Protein AF-A0AAV7KYQ6-F1 (afdb_monomer)

Organism: Pleurodeles waltl (NCBI:txid8319)

Foldseek 3Di:
DDDDDDDDDDPPPDDPPPPPPPVPPPPDPLNVVLVVLLVLLVVQCPDPVVVVLVVVLLVVCLVVADPDPDDDPVLVVSLVVQLCSNVVSSVVSSCVVDPPDDPVSNVVVCVVCCVPPPVVSVVVVVLSVDSVSVSVVSPVVSCVVVVVPPPCVVDDPPDDDDDDPDDDDDDDDD

Sequence (174 aa):
MYNFVYTGNVPVMMENFEEENFAVSISSPSDAEFDTAVGYLEDIIMDDEFQLLQRTFMDKYYCEFEDTEENKLVYTPIFNEYISLVEKYIEEQLLERMPGFNMTTFTASLQLHKDEIAGDIFDMLLTFTDFLAFKEMFIDYRAEKEGRSLDLSGGLVVTSLCKPSSSPAHILKH

InterPro domains:
  IPR023379 BART domain [PF11527] (33-147)
  IPR038849 ADP-ribosylation factor-like protein 2-binding protein [PTHR15487] (14-169)
  IPR042541 BART domain superfamily [G3DSA:1.20.1520.10] (16-149)

Mean predicted aligned error: 15.11 Å

Secondary structure (DSSP, 8-state):
----------------------------HHHHHHHHHHHHHHHHHHSHHHHHHHHHHHHHHGGG--SSSSPPTTHHHHHHHHHHHHHHHHHHHHHHHSTT--HHHHHHHHHHSTTTS-HHHHHHHHHHH-HHHHHHHHHHHHHHHTT-S--GGG-------------PPP----

Nearest PDB structures (foldseek):
  3dof-assembly1_B  TM=9.063E-01  e=3.989E-12  Homo sapiens
  3doe-assembly1_B  TM=9.260E-01  e=7.784E-11  Homo sapiens
  2k9a-assembly1_A  TM=7.042E-01  e=2.849E-12  Homo sapiens
  4zi3-assembly1_D  TM=7.041E-01  e=6.394E-04  Mus musculus

Solvent-accessible surface area (backbone atoms only — not comparable to full-atom values): 11207 Å² total; per-residue (Å²): 141,81,87,82,84,89,74,93,73,81,89,76,84,70,74,84,71,78,73,76,76,74,71,74,75,74,69,48,75,68,51,54,51,48,55,50,52,50,52,52,49,53,52,50,66,72,28,68,66,47,52,48,52,52,51,56,56,42,74,76,47,30,86,77,54,65,98,55,94,73,79,60,81,67,53,56,64,52,49,53,52,48,43,54,51,52,54,50,51,52,51,52,56,47,45,73,75,33,84,84,65,51,71,69,60,50,55,54,49,52,68,71,39,60,89,71,50,69,59,67,62,57,53,54,57,47,42,68,75,30,66,65,56,50,51,51,54,36,39,52,51,37,30,50,77,70,68,66,47,82,76,66,86,77,53,91,79,83,75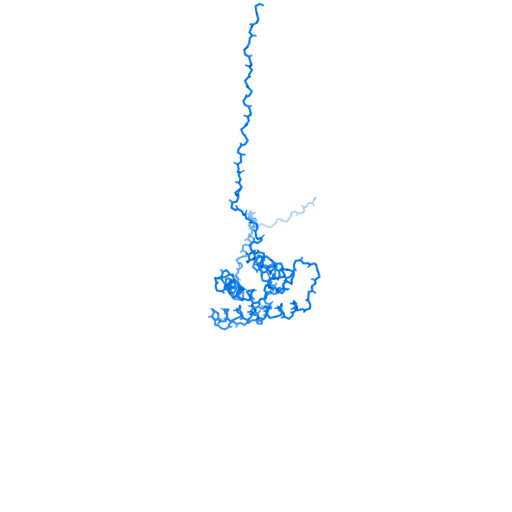,78,84,77,76,82,78,87,74,84,81,88,80,87,79,133

Structure (mmCIF, N/CA/C/O backbone):
data_AF-A0AAV7KYQ6-F1
#
_entry.id   AF-A0AAV7KYQ6-F1
#
loop_
_atom_site.group_PDB
_atom_site.id
_atom_site.type_symbol
_atom_site.label_atom_id
_atom_site.label_alt_id
_atom_site.label_comp_id
_atom_site.label_asym_id
_atom_site.label_entity_id
_atom_site.label_seq_id
_atom_site.pdbx_PDB_ins_code
_atom_site.Cartn_x
_atom_site.Cartn_y
_atom_site.Cartn_z
_atom_site.occupancy
_atom_site.B_iso_or_equiv
_atom_site.auth_seq_id
_atom_site.auth_comp_id
_atom_site.auth_asym_id
_atom_site.auth_atom_id
_atom_site.pdbx_PDB_model_num
ATOM 1 N N . MET A 1 1 ? 49.743 50.083 -18.421 1.00 46.69 1 MET A N 1
ATOM 2 C CA . MET A 1 1 ? 50.836 49.803 -19.374 1.00 46.69 1 MET A CA 1
ATOM 3 C C . MET A 1 1 ? 50.811 48.301 -19.604 1.00 46.69 1 MET A C 1
ATOM 5 O O . MET A 1 1 ? 51.370 47.565 -18.808 1.00 46.69 1 MET A O 1
ATOM 9 N N . TYR A 1 2 ? 50.012 47.847 -20.569 1.00 38.41 2 TYR A N 1
ATOM 10 C CA . TYR A 1 2 ? 49.862 46.424 -20.880 1.00 38.41 2 TYR A CA 1
ATOM 11 C C . TYR A 1 2 ? 50.624 46.148 -22.173 1.00 38.41 2 TYR A C 1
ATOM 13 O O . TYR A 1 2 ? 50.436 46.849 -23.166 1.00 38.41 2 TYR A O 1
ATOM 21 N N . ASN A 1 3 ? 51.553 45.197 -22.103 1.00 38.97 3 ASN A N 1
ATOM 22 C CA . ASN A 1 3 ? 52.443 44.839 -23.196 1.00 38.97 3 ASN A CA 1
ATOM 23 C C . ASN A 1 3 ? 51.655 44.155 -24.316 1.00 38.97 3 ASN A C 1
ATOM 25 O O . ASN A 1 3 ? 51.053 43.105 -24.108 1.00 38.97 3 ASN A O 1
ATOM 29 N N . PHE A 1 4 ? 51.706 44.746 -25.506 1.00 40.38 4 PHE A N 1
ATOM 30 C CA . PHE A 1 4 ? 51.335 44.091 -26.750 1.00 40.38 4 PHE A CA 1
ATOM 31 C C . PHE A 1 4 ? 52.488 43.193 -27.203 1.00 40.38 4 PHE A C 1
ATOM 33 O O . PHE A 1 4 ? 53.601 43.677 -27.411 1.00 40.38 4 PHE A O 1
ATOM 40 N N . VAL A 1 5 ? 52.213 41.907 -27.410 1.00 49.78 5 VAL A N 1
ATOM 41 C CA . VAL A 1 5 ? 53.054 41.038 -28.238 1.00 49.78 5 VAL A CA 1
ATOM 42 C C . VAL A 1 5 ? 52.343 40.896 -29.578 1.00 49.78 5 VAL A C 1
ATOM 44 O O . VAL A 1 5 ? 51.306 40.248 -29.670 1.00 49.78 5 VAL A O 1
ATOM 47 N N . TYR A 1 6 ? 52.881 41.551 -30.607 1.00 46.44 6 TYR A N 1
ATOM 48 C CA . TYR A 1 6 ? 52.458 41.366 -31.991 1.00 46.44 6 TYR A CA 1
ATOM 49 C C . TYR A 1 6 ? 53.421 40.403 -32.681 1.00 46.44 6 TYR A C 1
ATOM 51 O O . TYR A 1 6 ? 54.538 40.778 -33.031 1.00 46.44 6 TYR A O 1
ATOM 59 N N . THR A 1 7 ? 52.955 39.188 -32.945 1.00 43.75 7 THR A N 1
ATOM 60 C CA . THR A 1 7 ? 53.425 38.375 -34.070 1.00 43.75 7 THR A CA 1
ATOM 61 C C . THR A 1 7 ? 52.190 37.830 -34.770 1.00 43.75 7 THR A C 1
ATOM 63 O O . THR A 1 7 ? 51.329 37.234 -34.130 1.00 43.75 7 THR A O 1
ATOM 66 N N . GLY A 1 8 ? 52.071 38.163 -36.054 1.00 49.31 8 GLY A N 1
ATOM 67 C CA . GLY A 1 8 ? 50.838 38.114 -36.829 1.00 49.31 8 GLY A CA 1
ATOM 68 C C . GLY A 1 8 ? 50.126 36.765 -36.865 1.00 49.31 8 GLY A C 1
ATOM 69 O O . GLY A 1 8 ? 50.727 35.724 -37.095 1.00 49.31 8 GLY A O 1
ATOM 70 N N . ASN A 1 9 ? 48.812 36.825 -36.694 1.00 45.31 9 ASN A N 1
ATOM 71 C CA . ASN A 1 9 ? 47.827 36.468 -37.707 1.00 45.31 9 ASN A CA 1
ATOM 72 C C . ASN A 1 9 ? 46.459 36.969 -37.216 1.00 45.31 9 ASN A C 1
ATOM 74 O O . ASN A 1 9 ? 46.250 37.126 -36.019 1.00 45.31 9 ASN A O 1
ATOM 78 N N . VAL A 1 10 ? 45.604 37.319 -38.176 1.00 47.62 10 VAL A N 1
ATOM 79 C CA . VAL A 1 10 ? 44.209 37.799 -38.097 1.00 47.62 10 VAL A CA 1
ATOM 80 C C . VAL A 1 10 ? 43.514 37.585 -36.734 1.00 47.62 10 VAL A C 1
ATOM 82 O O . VAL A 1 10 ? 43.518 36.454 -36.248 1.00 47.62 10 VAL A O 1
ATOM 85 N N . PRO A 1 11 ? 42.846 38.597 -36.137 1.00 38.09 11 PRO A N 1
ATOM 86 C CA . PRO A 1 11 ? 41.972 38.351 -34.997 1.00 38.09 11 PRO A CA 1
ATOM 87 C C . PRO A 1 11 ? 40.779 37.528 -35.487 1.00 38.09 11 PRO A C 1
ATOM 89 O O . PRO A 1 11 ? 39.827 38.061 -36.055 1.00 38.09 11 PRO A O 1
ATOM 92 N N . VAL A 1 12 ? 40.845 36.212 -35.306 1.00 42.09 12 VAL A N 1
ATOM 93 C CA . VAL A 1 12 ? 39.655 35.372 -35.363 1.00 42.09 12 VAL A CA 1
ATOM 94 C C . VAL A 1 12 ? 38.879 35.707 -34.097 1.00 42.09 12 VAL A C 1
ATOM 96 O O . VAL A 1 12 ? 39.251 35.298 -33.000 1.00 42.09 12 VAL A O 1
ATOM 99 N N . MET A 1 13 ? 37.834 36.519 -34.244 1.00 47.03 13 MET A N 1
ATOM 100 C CA . MET A 1 13 ? 36.765 36.573 -33.256 1.00 47.03 13 MET A CA 1
ATOM 101 C C . MET A 1 13 ? 36.045 35.231 -33.346 1.00 47.03 13 MET A C 1
ATOM 103 O O . MET A 1 13 ? 35.120 35.076 -34.137 1.00 47.03 13 MET A O 1
ATOM 107 N N . MET A 1 14 ? 36.557 34.229 -32.633 1.00 49.59 14 MET A N 1
ATOM 108 C CA . MET A 1 14 ? 35.844 32.975 -32.455 1.00 49.59 14 MET A CA 1
ATOM 109 C C . MET A 1 14 ? 34.958 33.172 -31.236 1.00 49.59 14 MET A C 1
ATOM 111 O O . MET A 1 14 ? 35.446 33.364 -30.123 1.00 49.59 14 MET A O 1
ATOM 115 N N . GLU A 1 15 ? 33.665 33.245 -31.514 1.00 39.84 15 GLU A N 1
ATOM 116 C CA . GLU A 1 15 ? 32.579 33.299 -30.551 1.00 39.84 15 GLU A CA 1
ATOM 117 C C . GLU A 1 15 ? 32.811 32.280 -29.429 1.00 39.84 15 GLU A C 1
ATOM 119 O O . GLU A 1 15 ? 33.184 31.134 -29.691 1.00 39.84 15 GLU A O 1
ATOM 124 N N . ASN A 1 16 ? 32.567 32.700 -28.184 1.00 40.19 16 ASN A N 1
ATOM 125 C CA . ASN A 1 16 ? 32.222 31.775 -27.113 1.00 40.19 16 ASN A CA 1
ATOM 126 C C . ASN A 1 16 ? 30.983 31.006 -27.589 1.00 40.19 16 ASN A C 1
ATOM 128 O O . ASN A 1 16 ? 29.854 31.443 -27.377 1.00 40.19 16 ASN A O 1
ATOM 132 N N . PHE A 1 17 ? 31.187 29.869 -28.246 1.00 40.41 17 PHE A N 1
ATOM 133 C CA . PHE A 1 17 ? 30.235 28.786 -28.127 1.00 40.41 17 PHE A CA 1
ATOM 134 C C . PHE A 1 17 ? 30.347 28.350 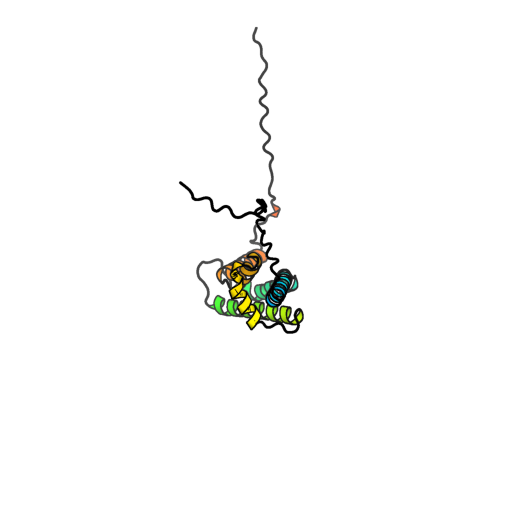-26.673 1.00 40.41 17 PHE A C 1
ATOM 136 O O . PHE A 1 17 ? 31.254 27.612 -26.292 1.00 40.41 17 PHE A O 1
ATOM 143 N N . GLU A 1 18 ? 29.467 28.903 -25.841 1.00 44.00 18 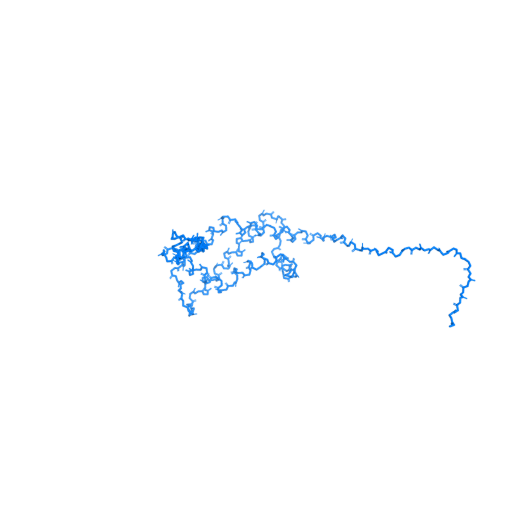GLU A N 1
ATOM 144 C CA . GLU A 1 18 ? 28.991 28.183 -24.674 1.00 44.00 18 GLU A CA 1
ATOM 145 C C . GLU A 1 18 ? 28.426 26.884 -25.237 1.00 44.00 18 GLU A C 1
ATOM 147 O O . GLU A 1 18 ? 27.320 26.822 -25.768 1.00 44.00 18 GLU A O 1
ATOM 152 N N . GLU A 1 19 ? 29.296 25.879 -25.272 1.00 46.12 19 GLU A N 1
ATOM 153 C CA . GLU A 1 19 ? 28.948 24.492 -25.461 1.00 46.12 19 GLU A CA 1
ATOM 154 C C . GLU A 1 19 ? 28.024 24.190 -24.282 1.00 46.12 19 GLU A C 1
ATOM 156 O O . GLU A 1 19 ? 28.464 23.857 -23.181 1.00 46.12 19 GLU A O 1
ATOM 161 N N . GLU A 1 20 ? 26.726 24.445 -24.479 1.00 42.78 20 GLU A N 1
ATOM 162 C CA . GLU A 1 20 ? 25.680 23.830 -23.690 1.00 42.78 20 GLU A CA 1
ATOM 163 C C . GLU A 1 20 ? 25.953 22.339 -23.814 1.00 42.78 20 GLU A C 1
ATOM 165 O O . GLU A 1 20 ? 25.603 21.688 -24.799 1.00 42.78 20 GLU A O 1
ATOM 170 N N . ASN A 1 21 ? 26.673 21.824 -22.820 1.00 44.75 21 ASN A N 1
ATOM 171 C CA . ASN A 1 21 ? 26.779 20.424 -22.501 1.00 44.75 21 ASN A CA 1
ATOM 172 C C . ASN A 1 21 ? 25.359 19.972 -22.160 1.00 44.75 21 ASN A C 1
ATOM 174 O O . ASN A 1 21 ? 24.995 19.807 -20.997 1.00 44.75 21 ASN A O 1
ATOM 178 N N . PHE A 1 22 ? 24.541 19.809 -23.200 1.00 44.56 22 PHE A N 1
ATOM 179 C CA . PHE A 1 22 ? 23.437 18.882 -23.229 1.00 44.56 22 PHE A CA 1
ATOM 180 C C . PHE A 1 22 ? 24.103 17.524 -23.053 1.00 44.56 22 PHE A C 1
ATOM 182 O O . PHE A 1 22 ? 24.409 16.815 -24.013 1.00 44.56 22 PHE A O 1
ATOM 189 N N . ALA A 1 23 ? 24.417 17.212 -21.795 1.00 48.50 23 ALA A N 1
ATOM 190 C CA . ALA A 1 23 ? 24.633 15.863 -21.354 1.00 48.50 23 ALA A CA 1
ATOM 191 C C . ALA A 1 23 ? 23.358 15.133 -21.762 1.00 48.50 23 ALA A C 1
ATOM 193 O O . ALA A 1 23 ? 22.330 15.191 -21.094 1.00 48.50 23 ALA A O 1
ATOM 194 N N . VAL A 1 24 ? 23.405 14.515 -22.939 1.00 46.94 24 VAL A N 1
ATOM 195 C CA . VAL A 1 24 ? 22.570 13.373 -23.241 1.00 46.94 24 VAL A CA 1
ATOM 196 C C . VAL A 1 24 ? 22.958 12.393 -22.150 1.00 46.94 24 VAL A C 1
ATOM 198 O O . VAL A 1 24 ? 24.003 11.751 -22.237 1.00 46.94 24 VAL A O 1
ATOM 201 N N . SER A 1 25 ? 22.193 12.389 -21.061 1.00 53.25 25 SER A N 1
ATOM 202 C CA . SER A 1 25 ? 22.260 11.354 -20.047 1.00 53.25 25 SER A CA 1
ATOM 203 C C . SER A 1 25 ? 21.917 10.073 -20.783 1.00 53.25 25 SER A C 1
ATOM 205 O O . SER A 1 25 ? 20.752 9.765 -21.017 1.00 53.25 25 SER A O 1
ATOM 207 N N . ILE A 1 26 ? 22.943 9.386 -21.275 1.00 52.72 26 ILE A N 1
ATOM 208 C CA . ILE A 1 26 ? 22.806 8.016 -21.729 1.00 52.72 26 ILE A CA 1
ATOM 209 C C . ILE A 1 26 ? 22.501 7.271 -20.437 1.00 52.72 26 ILE A C 1
ATOM 211 O O . ILE A 1 26 ? 23.420 7.016 -19.658 1.00 52.72 26 ILE A O 1
ATOM 215 N N . SER A 1 27 ? 21.215 7.038 -20.163 1.00 60.62 27 SER A N 1
ATOM 216 C CA . SER A 1 27 ? 20.791 6.231 -19.027 1.00 60.62 27 SER A CA 1
ATOM 217 C C . SER A 1 27 ? 21.550 4.919 -19.108 1.00 60.62 27 SER A C 1
ATOM 219 O O . SER A 1 27 ? 21.641 4.288 -20.171 1.00 60.62 27 SER A O 1
ATOM 221 N N . SER A 1 28 ? 22.206 4.558 -18.009 1.00 70.12 28 SER A N 1
ATOM 222 C CA . SER A 1 28 ? 22.926 3.302 -17.982 1.00 70.12 28 SER A CA 1
ATOM 223 C C . SER A 1 28 ? 21.911 2.161 -18.153 1.00 70.12 28 SER A C 1
ATOM 225 O O . SER A 1 28 ? 20.730 2.324 -17.838 1.00 70.12 28 SER A O 1
ATOM 227 N N . PRO A 1 29 ? 22.326 0.980 -18.639 1.00 72.19 29 PRO A N 1
ATOM 228 C CA . PRO A 1 29 ? 21.425 -0.169 -18.721 1.00 72.19 29 PRO A CA 1
ATOM 229 C C . PRO A 1 29 ? 20.771 -0.515 -17.372 1.00 72.19 29 PRO A C 1
ATOM 231 O O . PRO A 1 29 ? 19.647 -1.000 -17.355 1.00 72.19 29 PRO A O 1
ATOM 234 N N . SER A 1 30 ? 21.466 -0.233 -16.261 1.00 72.62 30 SER A N 1
ATOM 235 C CA . SER A 1 30 ? 20.954 -0.409 -14.898 1.00 72.62 30 SER A CA 1
ATOM 236 C C . SER A 1 30 ? 19.853 0.596 -14.559 1.00 72.62 30 SER A C 1
ATOM 238 O O . SER A 1 30 ? 18.886 0.221 -13.904 1.00 72.62 30 SER A O 1
ATOM 240 N N . ASP A 1 31 ? 19.975 1.846 -15.014 1.00 76.81 31 ASP A N 1
ATOM 241 C CA . ASP A 1 31 ? 18.958 2.880 -14.777 1.00 76.81 31 ASP A CA 1
ATOM 242 C C . ASP A 1 31 ? 17.686 2.552 -15.566 1.00 76.81 31 ASP A C 1
ATOM 244 O O . ASP A 1 31 ? 16.587 2.612 -15.0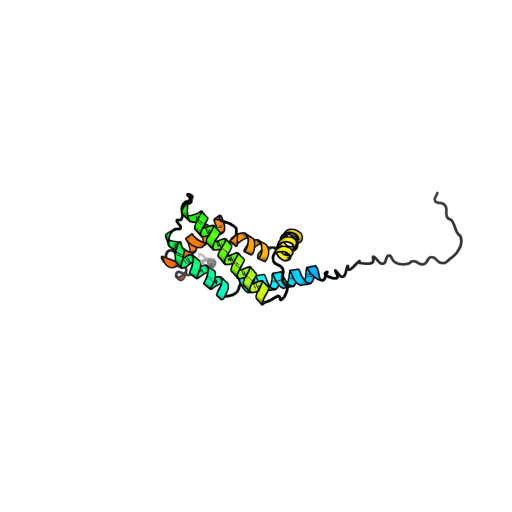33 1.00 76.81 31 ASP A O 1
ATOM 248 N N . ALA A 1 32 ? 17.834 2.084 -16.810 1.00 82.69 32 ALA A N 1
ATOM 249 C CA . ALA A 1 32 ? 16.695 1.676 -17.632 1.00 82.69 32 ALA A CA 1
ATOM 250 C C . ALA A 1 32 ? 15.942 0.459 -17.055 1.00 82.69 32 ALA A C 1
ATOM 252 O O . ALA A 1 32 ? 14.715 0.386 -17.142 1.00 82.69 32 ALA A O 1
ATOM 253 N N . GLU A 1 33 ? 16.661 -0.507 -16.474 1.00 83.38 33 GLU A N 1
ATOM 254 C CA . GLU A 1 33 ? 16.049 -1.646 -15.777 1.00 83.38 33 GLU A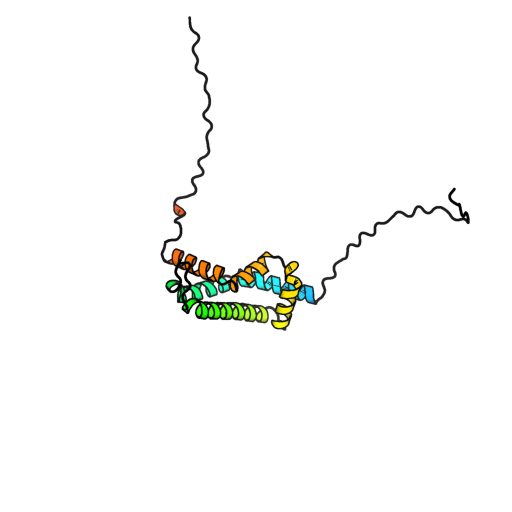 CA 1
ATOM 255 C C . GLU A 1 33 ? 15.314 -1.193 -14.510 1.00 83.38 33 GLU A C 1
ATOM 257 O O . GLU A 1 33 ? 14.202 -1.652 -14.246 1.00 83.38 33 GLU A O 1
ATOM 262 N N . PHE A 1 34 ? 15.904 -0.256 -13.767 1.00 84.31 34 PHE A N 1
ATOM 263 C CA . PHE A 1 34 ? 15.299 0.329 -12.579 1.00 84.31 34 PHE A CA 1
ATOM 264 C C . PHE A 1 34 ? 14.016 1.109 -12.907 1.00 84.31 34 PHE A C 1
ATOM 266 O O . PHE A 1 34 ? 12.976 0.825 -12.314 1.00 84.31 34 PHE A O 1
ATOM 273 N N . ASP A 1 35 ? 14.049 1.997 -13.903 1.00 85.94 35 ASP A N 1
ATOM 274 C CA . ASP A 1 35 ? 12.877 2.745 -14.380 1.00 85.94 35 ASP A CA 1
ATOM 275 C C . ASP A 1 35 ? 11.750 1.802 -14.829 1.00 85.94 35 ASP A C 1
ATOM 277 O O . ASP A 1 35 ? 10.573 2.024 -14.542 1.00 85.94 35 ASP A O 1
ATOM 281 N N . THR A 1 36 ? 12.112 0.701 -15.494 1.00 88.81 36 THR A N 1
ATOM 282 C CA . THR A 1 36 ? 11.156 -0.334 -15.911 1.00 88.81 36 THR A CA 1
ATOM 283 C C . THR A 1 36 ? 10.512 -1.022 -14.705 1.00 88.81 36 THR A C 1
ATOM 285 O O . THR A 1 36 ? 9.296 -1.214 -14.683 1.00 88.81 36 THR A O 1
ATOM 288 N N . ALA A 1 37 ? 11.304 -1.380 -13.691 1.00 88.19 37 ALA A N 1
ATOM 289 C CA . ALA A 1 37 ? 10.797 -1.997 -12.470 1.00 88.19 37 ALA A CA 1
ATOM 290 C C . ALA A 1 37 ? 9.877 -1.048 -11.686 1.00 88.19 37 ALA A C 1
ATOM 292 O O . ALA A 1 37 ? 8.843 -1.487 -11.184 1.00 88.19 37 ALA A O 1
ATOM 293 N N . VAL A 1 38 ? 10.210 0.246 -11.625 1.00 87.69 38 VAL A N 1
ATOM 294 C CA . VAL A 1 38 ? 9.356 1.276 -11.012 1.00 87.69 38 VAL A CA 1
ATOM 295 C C . VAL A 1 38 ? 8.025 1.403 -11.755 1.00 87.69 38 VAL A C 1
ATOM 297 O O . VAL A 1 38 ? 6.984 1.430 -11.106 1.00 87.69 38 VAL A O 1
ATOM 300 N N . GLY A 1 39 ? 8.035 1.399 -13.092 1.00 90.00 39 GLY A N 1
ATOM 301 C CA . GLY A 1 39 ? 6.801 1.426 -13.885 1.00 90.00 39 GLY A CA 1
ATOM 302 C C . GLY A 1 39 ? 5.891 0.228 -13.600 1.00 90.00 39 GLY A C 1
ATOM 303 O O . GLY A 1 39 ? 4.702 0.396 -13.343 1.00 90.00 39 GLY A O 1
ATOM 304 N N . TYR A 1 40 ? 6.449 -0.985 -13.543 1.00 92.31 40 TYR A N 1
ATOM 305 C CA . TYR A 1 40 ? 5.656 -2.158 -13.164 1.00 92.31 40 TYR A CA 1
ATOM 306 C C . TYR A 1 40 ? 5.158 -2.103 -11.724 1.00 92.31 40 TYR A C 1
ATOM 308 O O . TYR A 1 40 ? 4.081 -2.615 -11.438 1.00 92.31 40 TYR A O 1
ATOM 316 N N . LEU A 1 41 ? 5.921 -1.506 -10.813 1.00 90.75 41 LEU A N 1
ATOM 317 C CA . LEU A 1 41 ? 5.503 -1.350 -9.428 1.00 90.75 41 LEU A CA 1
ATOM 318 C C . LEU A 1 41 ? 4.299 -0.412 -9.300 1.00 90.75 41 LEU A C 1
ATOM 320 O O . LEU A 1 41 ? 3.368 -0.722 -8.559 1.00 90.75 41 LEU A O 1
ATOM 324 N N . GLU A 1 42 ? 4.296 0.687 -10.054 1.00 91.75 42 GLU A N 1
ATOM 325 C CA . GLU A 1 42 ? 3.153 1.595 -10.157 1.00 91.75 42 GLU A CA 1
ATOM 326 C C . GLU A 1 42 ? 1.913 0.856 -10.681 1.00 91.75 42 GLU A C 1
ATOM 328 O O . GLU A 1 42 ? 0.857 0.893 -10.046 1.00 91.75 42 GLU A O 1
ATOM 333 N N . ASP A 1 43 ? 2.068 0.093 -11.769 1.00 93.12 43 ASP A N 1
ATOM 334 C CA . ASP A 1 43 ? 0.992 -0.726 -12.336 1.00 93.12 43 ASP A CA 1
ATOM 335 C C . ASP A 1 43 ? 0.448 -1.744 -11.321 1.00 93.12 43 ASP A C 1
ATOM 337 O O . ASP A 1 43 ? -0.764 -1.901 -11.193 1.00 93.12 43 ASP A O 1
ATOM 341 N N . ILE A 1 44 ? 1.325 -2.428 -10.574 1.00 94.12 44 ILE A N 1
ATOM 342 C CA . ILE A 1 44 ? 0.941 -3.434 -9.571 1.00 94.12 44 ILE A CA 1
ATOM 343 C C . ILE A 1 44 ? 0.123 -2.808 -8.440 1.00 94.12 44 ILE A C 1
ATOM 345 O O . ILE A 1 44 ? -0.856 -3.407 -8.000 1.00 94.12 44 ILE A O 1
ATOM 349 N N . ILE A 1 45 ? 0.512 -1.630 -7.947 1.00 91.69 45 ILE A N 1
ATOM 350 C CA . ILE A 1 45 ? -0.162 -1.006 -6.800 1.00 91.69 45 ILE A CA 1
ATOM 351 C C . ILE A 1 45 ? -1.514 -0.399 -7.202 1.00 91.69 45 ILE A C 1
ATOM 353 O O . ILE A 1 45 ? -2.467 -0.423 -6.413 1.00 91.69 45 ILE A O 1
ATOM 357 N N . MET A 1 46 ? -1.620 0.114 -8.430 1.00 91.50 46 MET A N 1
ATOM 358 C CA . MET A 1 46 ? -2.882 0.616 -8.979 1.00 91.50 46 MET A CA 1
ATOM 359 C C . MET A 1 46 ? -3.851 -0.495 -9.402 1.00 91.50 46 MET A C 1
ATOM 361 O O . MET A 1 46 ? -5.020 -0.208 -9.661 1.00 91.50 46 MET A O 1
ATOM 365 N N . ASP A 1 47 ? -3.393 -1.745 -9.473 1.00 95.31 47 ASP A N 1
ATOM 366 C CA . ASP A 1 47 ? -4.196 -2.856 -9.965 1.00 95.31 47 ASP A CA 1
ATOM 367 C C . ASP A 1 47 ? -5.314 -3.280 -8.996 1.00 95.31 47 ASP A C 1
ATOM 369 O O . ASP A 1 47 ? -5.156 -3.335 -7.770 1.00 95.31 47 ASP A O 1
ATOM 373 N N . ASP A 1 48 ? -6.460 -3.654 -9.569 1.00 95.69 48 ASP A N 1
ATOM 374 C CA . ASP A 1 48 ? -7.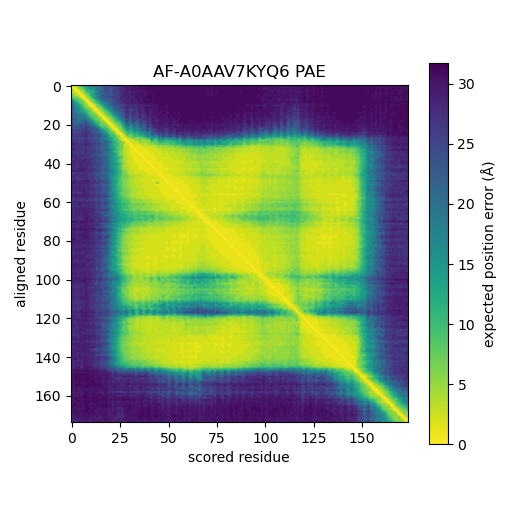642 -4.075 -8.816 1.00 95.69 48 ASP A CA 1
ATOM 375 C C . ASP A 1 48 ? -7.380 -5.328 -7.964 1.00 95.69 48 ASP A C 1
ATOM 377 O O . ASP A 1 48 ? -7.997 -5.488 -6.901 1.00 95.69 48 ASP A O 1
ATOM 381 N N . GLU A 1 49 ? -6.474 -6.214 -8.397 1.00 96.38 49 GLU A N 1
ATOM 382 C CA . GLU A 1 49 ? -6.104 -7.423 -7.662 1.00 96.38 49 GLU A CA 1
ATOM 383 C C . GLU A 1 49 ? -5.344 -7.082 -6.376 1.00 96.38 49 GLU A C 1
ATOM 385 O O . GLU A 1 49 ? -5.643 -7.650 -5.322 1.00 96.38 49 GLU A O 1
ATOM 390 N N . PHE A 1 50 ? -4.445 -6.092 -6.415 1.00 95.38 50 PHE A N 1
ATOM 391 C CA . PHE A 1 50 ? -3.747 -5.616 -5.219 1.00 95.38 50 PHE A CA 1
ATOM 392 C C . PHE A 1 50 ? -4.716 -4.962 -4.229 1.00 95.38 50 PHE A C 1
ATOM 394 O O . PHE A 1 50 ? -4.713 -5.265 -3.034 1.00 95.38 50 PHE A O 1
ATOM 401 N N . GLN A 1 51 ? -5.637 -4.139 -4.730 1.00 93.56 51 GLN A N 1
ATOM 402 C CA . GLN A 1 51 ? -6.674 -3.530 -3.897 1.00 93.56 51 GLN A CA 1
ATOM 403 C C . GLN A 1 51 ? -7.611 -4.593 -3.290 1.00 93.56 51 GLN A C 1
ATOM 405 O O . GLN A 1 51 ? -8.060 -4.475 -2.146 1.00 93.56 51 GLN A O 1
ATOM 410 N N . LEU A 1 52 ? -7.911 -5.669 -4.026 1.00 96.00 52 LEU A N 1
ATOM 411 C CA . LEU A 1 52 ? -8.683 -6.805 -3.517 1.00 96.00 52 LEU A CA 1
ATOM 412 C C . LEU A 1 52 ? -7.913 -7.597 -2.453 1.00 96.00 52 LEU A C 1
ATOM 414 O O . LEU A 1 52 ? -8.518 -7.997 -1.454 1.00 96.00 52 LEU A O 1
ATOM 418 N N . LEU A 1 53 ? -6.608 -7.800 -2.638 1.00 96.88 53 LEU A N 1
ATOM 419 C CA . LEU A 1 53 ? -5.718 -8.431 -1.664 1.00 96.88 53 LEU A CA 1
ATOM 420 C C . LEU A 1 53 ? -5.753 -7.672 -0.333 1.00 96.88 53 LEU A C 1
ATOM 422 O O . LEU A 1 53 ? -6.022 -8.276 0.710 1.00 96.88 53 LEU A O 1
ATOM 426 N N . GLN A 1 54 ? -5.569 -6.347 -0.376 1.00 95.00 54 GLN A N 1
ATOM 427 C CA . GLN A 1 54 ? -5.639 -5.486 0.805 1.00 95.00 54 GLN A CA 1
ATOM 428 C C . GLN A 1 54 ? -7.014 -5.576 1.474 1.00 95.00 54 GLN A C 1
ATOM 430 O O . GLN A 1 54 ? -7.096 -5.904 2.657 1.00 95.00 54 GLN A O 1
ATOM 435 N N . ARG A 1 55 ? -8.110 -5.400 0.723 1.00 95.00 55 ARG A N 1
ATOM 436 C CA . ARG A 1 55 ? -9.476 -5.502 1.274 1.00 95.00 55 ARG A CA 1
ATOM 437 C C . ARG A 1 55 ? -9.752 -6.856 1.926 1.00 95.00 55 ARG A C 1
ATOM 439 O O . ARG A 1 55 ? -10.340 -6.901 3.001 1.00 95.00 55 ARG A O 1
ATOM 446 N N . THR A 1 56 ? -9.307 -7.948 1.306 1.00 96.94 56 THR A N 1
ATOM 447 C CA . THR A 1 56 ? -9.485 -9.310 1.837 1.00 96.94 56 THR A CA 1
ATOM 448 C C . THR A 1 56 ? -8.728 -9.497 3.149 1.00 96.94 56 THR A C 1
ATOM 450 O O . THR A 1 56 ? -9.241 -10.109 4.088 1.00 96.94 56 THR A O 1
ATOM 453 N N . PHE A 1 57 ? -7.514 -8.949 3.240 1.00 97.00 57 PHE A N 1
ATOM 454 C CA . PHE A 1 57 ? -6.749 -8.947 4.481 1.00 97.00 57 PHE A CA 1
ATOM 455 C C . PHE A 1 57 ? -7.443 -8.119 5.571 1.00 97.00 57 PHE A C 1
ATOM 457 O O . PHE A 1 57 ? -7.540 -8.551 6.721 1.00 97.00 57 PHE A O 1
ATOM 464 N N . MET A 1 58 ? -7.981 -6.955 5.210 1.00 96.25 58 MET A N 1
ATOM 465 C CA . MET A 1 58 ? -8.678 -6.074 6.144 1.00 96.25 58 MET A CA 1
ATOM 466 C C . MET A 1 58 ? -9.974 -6.689 6.673 1.00 96.25 58 MET A C 1
ATOM 468 O O . MET A 1 58 ? -10.214 -6.650 7.880 1.00 96.25 58 MET A O 1
ATOM 472 N N . ASP A 1 59 ? -10.758 -7.351 5.819 1.00 96.12 59 ASP A N 1
ATOM 473 C CA . ASP A 1 59 ? -11.970 -8.087 6.204 1.00 96.12 59 ASP A CA 1
ATOM 474 C C . ASP A 1 59 ? -11.714 -9.118 7.320 1.00 96.12 59 ASP A C 1
ATOM 476 O O . ASP A 1 59 ? -12.588 -9.371 8.151 1.00 96.12 59 ASP A O 1
ATOM 480 N N . LYS A 1 60 ? -10.504 -9.689 7.389 1.00 96.50 60 LYS A N 1
ATOM 481 C CA . LYS A 1 60 ? -10.113 -10.664 8.418 1.00 96.50 60 LYS A CA 1
ATOM 482 C C . LYS A 1 60 ? -9.875 -10.030 9.793 1.00 96.50 60 LYS A C 1
ATOM 484 O O . LYS A 1 60 ? -10.119 -10.689 10.802 1.00 96.50 60 LYS A O 1
ATOM 489 N N . TYR A 1 61 ? -9.391 -8.787 9.843 1.00 96.38 61 TYR A N 1
ATOM 490 C CA . TYR A 1 61 ? -8.841 -8.188 11.066 1.00 96.38 61 TYR A CA 1
ATOM 491 C C . TYR A 1 61 ? -9.481 -6.860 11.488 1.00 96.38 61 TYR A C 1
ATOM 493 O O . TYR A 1 61 ? -9.173 -6.372 12.573 1.00 96.38 61 TYR A O 1
ATOM 501 N N . TYR A 1 62 ? -10.399 -6.281 10.706 1.00 93.62 62 TYR A N 1
ATOM 502 C CA . TYR A 1 62 ? -10.941 -4.942 10.980 1.00 93.62 62 TYR A CA 1
ATOM 503 C C . TYR A 1 62 ? -11.576 -4.771 12.367 1.00 93.62 62 TYR A C 1
ATOM 505 O O . TYR A 1 62 ? -11.512 -3.688 12.939 1.00 93.62 62 TYR A O 1
ATOM 513 N N . CYS A 1 63 ? -12.143 -5.832 12.949 1.00 93.31 63 CYS A N 1
ATOM 514 C CA . CYS A 1 63 ? -12.716 -5.789 14.298 1.00 93.31 63 CYS A CA 1
ATOM 515 C C . CYS A 1 63 ? -11.674 -5.624 15.414 1.00 93.31 63 CYS A C 1
ATOM 517 O O . CYS A 1 63 ? -12.026 -5.177 16.506 1.00 93.31 63 CYS A O 1
ATOM 519 N N . GLU A 1 64 ? -10.412 -5.981 15.165 1.00 94.88 64 GLU A N 1
ATOM 520 C CA . GLU A 1 64 ? -9.347 -5.861 16.161 1.00 94.88 64 GLU A CA 1
ATOM 521 C C . GLU A 1 64 ? -8.933 -4.402 16.370 1.00 94.88 64 GLU A C 1
ATOM 523 O O . GLU A 1 64 ? -8.555 -4.037 17.485 1.00 94.88 64 GLU A O 1
ATOM 528 N N . PHE A 1 65 ? -9.046 -3.562 15.337 1.00 94.31 65 PHE A N 1
ATOM 529 C CA . PHE A 1 65 ? -8.566 -2.183 15.351 1.00 94.31 65 PHE A CA 1
ATOM 530 C C . PHE A 1 65 ? -9.578 -1.215 15.964 1.00 94.31 65 PHE A C 1
ATOM 532 O O . PHE A 1 65 ? -10.767 -1.209 15.636 1.00 94.31 65 PHE A O 1
ATOM 539 N N . GLU A 1 66 ? -9.084 -0.380 16.872 1.00 91.50 66 GLU A N 1
ATOM 540 C CA . GLU A 1 66 ? -9.845 0.630 17.602 1.00 91.50 66 GLU A CA 1
ATOM 541 C C . GLU A 1 66 ? -9.240 2.017 17.396 1.00 91.50 66 GLU A C 1
ATOM 543 O O . GLU A 1 66 ? -8.016 2.179 17.410 1.00 91.50 66 GLU A O 1
ATOM 548 N N . ASP A 1 67 ? -10.124 3.007 17.277 1.00 92.69 67 ASP A N 1
ATOM 549 C CA . ASP A 1 67 ? -9.804 4.432 17.198 1.00 92.69 67 ASP A CA 1
ATOM 550 C C . ASP A 1 67 ? -9.476 4.988 18.596 1.00 92.69 67 ASP A C 1
ATOM 552 O O . ASP A 1 67 ? -10.258 5.688 19.239 1.00 92.69 67 ASP A O 1
ATOM 556 N N . THR A 1 68 ? -8.343 4.539 19.138 1.00 92.19 68 THR A N 1
ATOM 557 C CA . THR A 1 68 ? -7.759 5.041 20.388 1.00 92.19 68 THR A CA 1
ATOM 558 C C . THR A 1 68 ? -6.250 5.188 20.226 1.00 92.19 68 THR A C 1
ATOM 560 O O . THR A 1 68 ? -5.640 4.493 19.415 1.00 92.19 68 THR A O 1
ATOM 563 N N . GLU A 1 69 ? -5.615 6.067 21.005 1.00 90.25 69 GLU A N 1
ATOM 564 C CA . GLU A 1 69 ? -4.153 6.242 20.952 1.00 90.25 69 GLU A CA 1
ATOM 565 C C . GLU A 1 69 ? -3.388 4.986 21.413 1.00 90.25 69 GLU A C 1
ATOM 567 O O . GLU A 1 69 ? -2.274 4.731 20.952 1.00 90.25 69 GLU A O 1
ATOM 572 N N . GLU A 1 70 ? -3.980 4.170 22.291 1.00 92.38 70 GLU A N 1
ATOM 573 C CA . GLU A 1 70 ? -3.356 2.951 22.806 1.00 92.38 70 GLU A CA 1
ATOM 574 C C . GLU A 1 70 ? -3.347 1.834 21.748 1.00 92.38 70 GLU A C 1
ATOM 576 O O . GLU A 1 70 ? -4.341 1.548 21.079 1.00 92.38 70 GLU A O 1
ATOM 581 N N . ASN A 1 71 ? -2.199 1.170 21.594 1.00 93.88 71 ASN A N 1
ATOM 582 C CA . ASN A 1 71 ? -2.037 0.072 20.646 1.00 93.88 71 ASN A CA 1
ATOM 583 C C . ASN A 1 71 ? -2.186 -1.279 21.344 1.00 93.88 71 ASN A C 1
ATOM 585 O O . ASN A 1 71 ? -1.486 -1.569 22.316 1.00 93.88 71 ASN A O 1
ATOM 589 N N . LYS A 1 72 ? -3.044 -2.148 20.801 1.00 94.62 72 LYS A N 1
ATOM 590 C CA . LYS A 1 72 ? -3.171 -3.525 21.285 1.00 94.62 72 LYS A CA 1
ATOM 591 C C . LYS A 1 72 ? -1.940 -4.336 20.886 1.00 94.62 72 LYS A C 1
ATOM 593 O O . LYS A 1 72 ? -1.432 -4.209 19.775 1.00 94.62 72 LYS A O 1
ATOM 598 N N . LEU A 1 73 ? -1.526 -5.268 21.747 1.00 95.38 73 LEU A N 1
ATOM 599 C CA . LEU A 1 73 ? -0.403 -6.176 21.461 1.00 95.38 73 LEU A CA 1
ATOM 600 C C . LEU A 1 73 ? -0.622 -7.030 20.202 1.00 95.38 73 LEU A C 1
ATOM 602 O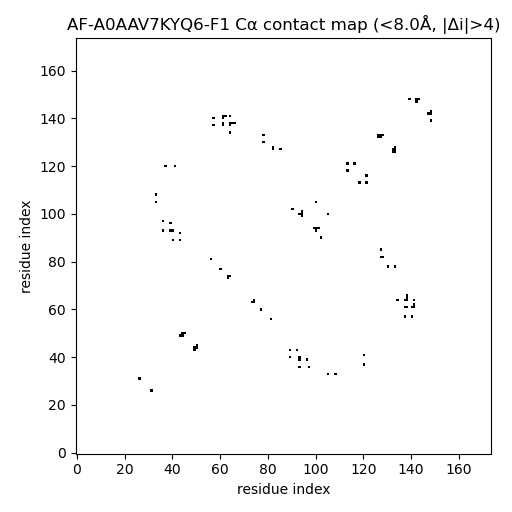 O . LEU A 1 73 ? 0.343 -7.436 19.561 1.00 95.38 73 LEU A O 1
ATOM 606 N N . VAL A 1 74 ? -1.881 -7.290 19.835 1.00 96.19 74 VAL A N 1
ATOM 607 C CA . VAL A 1 74 ? -2.233 -8.046 18.624 1.00 96.19 74 VAL A CA 1
ATOM 608 C C . VAL A 1 74 ? -1.957 -7.275 17.331 1.00 96.19 74 VAL A C 1
ATOM 610 O O . VAL A 1 74 ? -1.849 -7.900 16.283 1.00 96.19 74 VAL A O 1
ATOM 613 N N . TYR A 1 75 ? -1.767 -5.950 17.373 1.00 96.56 75 TYR A N 1
ATOM 614 C CA . TYR A 1 75 ? -1.491 -5.166 16.165 1.00 96.56 75 TYR A CA 1
ATOM 615 C C . TYR A 1 75 ? -0.143 -5.527 15.539 1.00 96.56 75 TYR A C 1
ATOM 617 O O . TYR A 1 75 ? -0.039 -5.595 14.321 1.00 96.56 75 TYR A O 1
ATOM 625 N N . THR A 1 76 ? 0.878 -5.823 16.347 1.00 95.94 76 THR A N 1
ATOM 626 C CA . THR A 1 76 ? 2.215 -6.181 15.850 1.00 95.94 76 THR A CA 1
ATOM 627 C C . THR A 1 76 ? 2.229 -7.449 14.986 1.00 95.94 76 THR A C 1
ATOM 629 O O . THR A 1 76 ? 2.739 -7.382 13.869 1.00 95.94 76 THR A O 1
ATOM 632 N N . PRO A 1 77 ? 1.700 -8.609 15.430 1.00 97.50 77 PRO A N 1
ATOM 633 C CA . PRO A 1 77 ? 1.683 -9.797 14.580 1.00 97.50 77 PRO A CA 1
ATOM 634 C C . PRO A 1 77 ? 0.824 -9.613 13.323 1.00 97.50 77 PRO A C 1
ATOM 636 O O . PRO A 1 77 ? 1.218 -10.107 12.272 1.00 97.50 77 PRO A O 1
ATOM 639 N N . ILE A 1 78 ? -0.286 -8.868 13.399 1.00 97.81 78 ILE A N 1
ATOM 640 C CA . ILE A 1 78 ? -1.124 -8.574 12.225 1.00 97.81 78 ILE A CA 1
ATOM 641 C C . ILE A 1 78 ? -0.362 -7.687 11.230 1.00 97.81 78 ILE A C 1
ATOM 643 O O . ILE A 1 78 ? -0.372 -7.956 10.034 1.00 97.81 78 ILE A O 1
ATOM 647 N N . PHE A 1 79 ? 0.348 -6.667 11.711 1.00 97.19 79 PHE A N 1
ATOM 648 C CA . PHE A 1 79 ? 1.155 -5.790 10.866 1.00 97.19 79 PHE A CA 1
ATOM 649 C C . PHE A 1 79 ? 2.294 -6.540 10.163 1.00 97.19 79 PHE A C 1
ATOM 651 O O . PHE A 1 79 ? 2.503 -6.370 8.967 1.00 97.19 79 PHE A O 1
ATOM 658 N N . ASN A 1 80 ? 2.981 -7.444 10.865 1.00 96.50 80 ASN A N 1
ATOM 659 C CA . ASN A 1 80 ? 4.016 -8.278 10.247 1.00 96.50 80 ASN A CA 1
ATOM 660 C C . ASN A 1 80 ? 3.438 -9.245 9.198 1.00 96.50 80 ASN A C 1
ATOM 662 O O . ASN A 1 80 ? 4.079 -9.494 8.175 1.00 96.50 80 ASN A O 1
ATOM 666 N N . GLU A 1 81 ? 2.237 -9.789 9.438 1.00 97.56 81 GLU A N 1
ATOM 667 C CA . GLU A 1 81 ? 1.509 -10.596 8.447 1.00 97.56 81 GLU A CA 1
ATOM 668 C C . GLU A 1 81 ? 1.172 -9.757 7.206 1.00 97.56 81 GLU A C 1
ATOM 670 O O . GLU A 1 81 ? 1.371 -10.229 6.091 1.00 97.56 81 GLU A O 1
ATOM 675 N N . TYR A 1 82 ? 0.739 -8.506 7.394 1.00 97.19 82 TYR A N 1
ATOM 676 C CA . TYR A 1 82 ? 0.451 -7.569 6.307 1.00 97.19 82 TYR A CA 1
ATOM 677 C C . TYR A 1 82 ? 1.691 -7.227 5.477 1.00 97.19 82 TYR A C 1
ATOM 679 O O . TYR A 1 82 ? 1.649 -7.360 4.257 1.00 97.19 82 TYR A O 1
ATOM 687 N N . ILE A 1 83 ? 2.802 -6.851 6.123 1.00 94.62 83 ILE A N 1
ATOM 688 C CA . ILE A 1 83 ? 4.068 -6.564 5.429 1.00 94.62 83 ILE A CA 1
ATOM 689 C C . ILE A 1 83 ? 4.4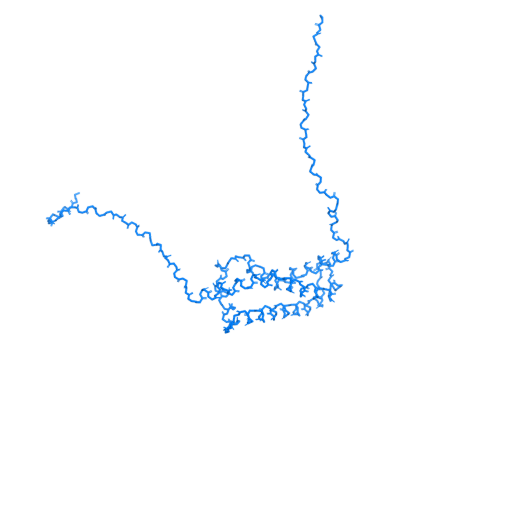84 -7.777 4.597 1.00 94.62 83 ILE A C 1
ATOM 691 O O . ILE A 1 83 ? 4.712 -7.652 3.399 1.00 94.62 83 ILE A O 1
ATOM 695 N N . SER A 1 84 ? 4.486 -8.966 5.206 1.00 96.12 84 SER A N 1
ATOM 696 C CA . SER A 1 84 ? 4.867 -10.200 4.509 1.00 96.12 84 SER A CA 1
ATOM 697 C C . SER A 1 84 ? 3.954 -10.498 3.317 1.00 96.12 84 SER A C 1
ATOM 699 O O . SER A 1 84 ? 4.410 -11.031 2.309 1.00 96.12 84 SER A O 1
ATOM 701 N N . LEU A 1 85 ? 2.659 -10.186 3.428 1.00 96.62 85 LEU A N 1
ATOM 702 C CA . LEU A 1 85 ? 1.686 -10.377 2.355 1.00 96.62 85 LEU A CA 1
ATOM 703 C C . LEU A 1 85 ? 1.955 -9.435 1.176 1.00 96.62 85 LEU A C 1
ATOM 705 O O . LEU A 1 85 ? 1.997 -9.891 0.035 1.00 96.62 85 LEU A O 1
ATOM 709 N N . VAL A 1 86 ? 2.137 -8.142 1.457 1.00 94.94 86 VAL A N 1
ATOM 710 C CA . VAL A 1 86 ? 2.379 -7.108 0.443 1.00 94.94 86 VAL A CA 1
ATOM 711 C C . VAL A 1 86 ? 3.731 -7.314 -0.234 1.00 94.94 86 VAL A C 1
ATOM 713 O O . VAL A 1 86 ? 3.786 -7.353 -1.461 1.00 94.94 86 VAL A O 1
ATOM 716 N N . GLU A 1 87 ? 4.802 -7.511 0.539 1.00 92.56 87 GLU A N 1
ATOM 717 C CA . GLU A 1 87 ? 6.150 -7.748 0.008 1.00 92.56 87 GLU A CA 1
ATOM 718 C C . GLU A 1 87 ? 6.175 -8.962 -0.917 1.00 92.56 87 GLU A C 1
ATOM 720 O O . GLU A 1 87 ? 6.662 -8.873 -2.043 1.00 92.56 87 GLU A O 1
ATOM 725 N N . LYS A 1 88 ? 5.588 -10.078 -0.470 1.00 94.25 88 LYS A N 1
ATOM 726 C CA . LYS A 1 88 ? 5.542 -11.307 -1.258 1.00 94.25 88 LYS A CA 1
ATOM 727 C C . LYS A 1 88 ? 4.767 -11.116 -2.561 1.00 94.25 88 LYS A C 1
ATOM 729 O O . LYS A 1 88 ? 5.221 -11.577 -3.603 1.00 94.25 88 LYS A O 1
ATOM 734 N N . TYR A 1 89 ? 3.611 -10.457 -2.507 1.00 95.50 89 TYR A N 1
ATOM 735 C CA . TYR A 1 89 ? 2.804 -10.223 -3.702 1.00 95.50 89 TYR A CA 1
ATOM 736 C C . TYR A 1 89 ? 3.542 -9.343 -4.717 1.00 95.50 89 TYR A C 1
ATOM 738 O O . TYR A 1 89 ? 3.582 -9.673 -5.900 1.00 95.50 89 TYR A O 1
ATOM 746 N N . ILE A 1 90 ? 4.174 -8.258 -4.259 1.00 93.00 90 ILE A N 1
ATOM 747 C CA . ILE A 1 90 ? 4.970 -7.376 -5.121 1.00 93.00 90 ILE A CA 1
ATOM 748 C C . ILE A 1 90 ? 6.141 -8.145 -5.743 1.00 93.00 90 ILE A C 1
ATOM 750 O O . ILE A 1 90 ? 6.360 -8.050 -6.949 1.00 93.00 90 ILE A O 1
ATOM 754 N N . GLU A 1 91 ? 6.873 -8.929 -4.949 1.00 91.50 91 GLU A N 1
ATOM 755 C CA . GLU A 1 91 ? 7.997 -9.732 -5.438 1.00 91.50 91 GLU A CA 1
ATOM 756 C C . GLU A 1 91 ? 7.553 -10.731 -6.517 1.00 91.50 91 GLU A C 1
ATOM 758 O O . GLU A 1 91 ? 8.161 -10.790 -7.587 1.00 91.50 91 GLU A O 1
ATOM 763 N N . GLU A 1 92 ? 6.475 -11.483 -6.273 1.00 93.69 92 GLU A N 1
ATOM 764 C CA . GLU A 1 92 ? 5.928 -12.447 -7.234 1.00 93.69 92 GLU A CA 1
ATOM 765 C C . GLU A 1 92 ? 5.498 -11.754 -8.539 1.00 93.69 92 GLU A C 1
ATOM 767 O O . GLU A 1 92 ? 5.869 -12.203 -9.627 1.00 93.69 92 GLU A O 1
ATOM 772 N N . GLN A 1 93 ? 4.806 -10.615 -8.439 1.00 94.38 93 GLN A N 1
ATOM 773 C CA . GLN A 1 93 ? 4.333 -9.860 -9.600 1.00 94.38 93 GLN A CA 1
ATOM 774 C C . GLN A 1 93 ? 5.472 -9.245 -10.429 1.00 94.38 93 GLN A C 1
ATOM 776 O O . GLN A 1 93 ? 5.375 -9.203 -11.663 1.00 94.38 93 GLN A O 1
ATOM 781 N N . LEU A 1 94 ? 6.549 -8.784 -9.784 1.00 92.12 94 LEU A N 1
ATOM 782 C CA . LEU A 1 94 ? 7.740 -8.274 -10.468 1.00 92.12 94 LEU A CA 1
ATOM 783 C C . LEU A 1 94 ? 8.524 -9.404 -11.143 1.00 92.12 94 LEU A C 1
ATOM 785 O O . LEU A 1 94 ? 8.920 -9.261 -12.299 1.00 92.12 94 LEU A O 1
ATOM 789 N N . LEU A 1 95 ? 8.696 -10.549 -10.473 1.00 91.56 95 LEU A N 1
ATOM 790 C CA . LEU A 1 95 ? 9.361 -11.724 -11.049 1.00 91.56 95 LEU A CA 1
ATOM 791 C C . LEU A 1 95 ? 8.615 -12.281 -12.268 1.00 91.56 95 LEU A C 1
ATOM 793 O O . LEU A 1 95 ? 9.253 -12.737 -13.219 1.00 91.56 95 LEU A O 1
ATOM 797 N N . GLU A 1 96 ? 7.280 -12.241 -12.260 1.00 92.25 96 GLU A N 1
ATOM 798 C CA . GLU A 1 96 ? 6.463 -12.676 -13.397 1.00 92.25 96 GLU A CA 1
ATOM 799 C C . GLU A 1 96 ? 6.621 -11.748 -14.613 1.00 92.25 96 GLU A C 1
ATOM 801 O O . GLU A 1 96 ? 6.709 -12.220 -15.750 1.00 92.25 96 GLU A O 1
ATOM 806 N N . ARG A 1 97 ? 6.702 -10.431 -14.385 1.00 91.38 97 ARG A N 1
ATOM 807 C CA . ARG A 1 97 ? 6.803 -9.414 -15.448 1.00 91.38 97 ARG A CA 1
ATOM 808 C C . ARG A 1 97 ? 8.231 -9.212 -15.961 1.00 91.38 97 ARG A C 1
ATOM 810 O O . ARG A 1 97 ? 8.413 -8.855 -17.125 1.00 91.38 97 ARG A O 1
ATOM 817 N N . MET A 1 98 ? 9.243 -9.458 -15.128 1.00 88.38 98 MET A N 1
ATOM 818 C CA . MET A 1 98 ? 10.659 -9.240 -15.440 1.00 88.38 98 MET A CA 1
ATOM 819 C C . MET A 1 98 ? 11.483 -10.527 -15.251 1.00 88.38 98 MET A C 1
ATOM 821 O O . MET A 1 98 ? 12.016 -10.790 -14.169 1.00 88.38 98 MET A O 1
ATOM 825 N N . PRO A 1 99 ? 11.660 -11.339 -16.313 1.00 84.88 99 PRO A N 1
ATOM 826 C CA . PRO A 1 99 ? 12.489 -12.537 -16.250 1.00 84.88 99 PRO A CA 1
ATOM 827 C C . PRO A 1 99 ? 13.942 -12.191 -15.900 1.00 84.88 99 PRO A C 1
ATOM 829 O O . PRO A 1 99 ? 14.611 -11.473 -16.639 1.00 84.88 99 PRO A O 1
ATOM 832 N N . GLY A 1 100 ? 14.447 -12.742 -14.795 1.00 81.94 100 GLY A N 1
ATOM 833 C CA . GLY A 1 100 ? 15.798 -12.451 -14.300 1.00 81.94 100 GLY A CA 1
ATOM 834 C C . GLY A 1 100 ? 15.874 -11.295 -13.300 1.00 81.94 100 GLY A C 1
ATOM 835 O O . GLY A 1 100 ? 16.976 -10.977 -12.854 1.00 81.94 100 GLY A O 1
ATOM 836 N N . PHE A 1 101 ? 14.730 -10.722 -12.910 1.00 86.00 101 PHE A N 1
ATOM 837 C CA . PHE A 1 101 ? 14.654 -9.729 -11.845 1.00 86.00 101 PHE A CA 1
ATOM 838 C C . PHE A 1 101 ? 15.272 -10.249 -10.545 1.00 86.00 101 PHE A C 1
ATOM 840 O O . PHE A 1 101 ? 15.085 -11.403 -10.146 1.00 86.00 101 PHE A O 1
ATOM 847 N N . ASN A 1 102 ? 16.027 -9.378 -9.880 1.00 84.75 102 ASN A N 1
ATOM 848 C CA . ASN A 1 102 ? 16.673 -9.675 -8.614 1.00 84.75 102 ASN A CA 1
ATOM 849 C C . ASN A 1 102 ? 16.220 -8.668 -7.558 1.00 84.75 102 ASN A C 1
ATOM 851 O O . ASN A 1 102 ? 16.655 -7.516 -7.565 1.00 84.75 102 ASN A O 1
ATOM 855 N N . MET A 1 103 ? 15.397 -9.134 -6.620 1.00 83.75 103 MET A N 1
ATOM 856 C CA . MET A 1 103 ? 14.833 -8.293 -5.564 1.00 83.75 103 MET A CA 1
ATOM 857 C C . MET A 1 103 ? 15.914 -7.633 -4.694 1.00 83.75 103 MET A C 1
ATOM 859 O O . MET A 1 103 ? 15.781 -6.474 -4.305 1.00 83.75 103 MET A O 1
ATOM 863 N N . THR A 1 104 ? 17.029 -8.322 -4.433 1.00 84.44 104 THR A N 1
ATOM 864 C CA . THR A 1 104 ? 18.149 -7.776 -3.649 1.00 84.44 104 THR A CA 1
ATOM 865 C C . THR A 1 104 ? 18.829 -6.615 -4.370 1.00 84.44 104 THR A C 1
ATOM 867 O O . THR A 1 104 ? 19.091 -5.581 -3.757 1.00 84.44 104 THR A O 1
ATOM 870 N N . THR A 1 105 ? 19.100 -6.766 -5.670 1.00 84.69 105 THR A N 1
ATOM 871 C CA . THR A 1 105 ? 19.668 -5.695 -6.500 1.00 84.69 105 THR A CA 1
ATOM 872 C C . THR A 1 105 ? 18.700 -4.523 -6.587 1.00 84.69 105 THR A C 1
ATOM 874 O O . THR A 1 105 ? 19.106 -3.389 -6.356 1.00 84.69 105 THR A O 1
ATOM 877 N N . PHE A 1 106 ? 17.416 -4.795 -6.834 1.00 83.75 106 PHE A N 1
ATOM 878 C CA . PHE A 1 106 ? 16.389 -3.762 -6.916 1.00 83.75 106 PHE A CA 1
ATOM 879 C C . PHE A 1 106 ? 16.264 -2.969 -5.616 1.00 83.75 106 PHE A C 1
ATOM 881 O O . PHE A 1 106 ? 16.305 -1.746 -5.652 1.00 83.75 106 PHE A O 1
ATOM 888 N N . THR A 1 107 ? 16.208 -3.642 -4.463 1.00 82.00 107 THR A N 1
ATOM 889 C CA . THR A 1 107 ? 16.121 -2.981 -3.150 1.00 82.00 107 THR A CA 1
ATOM 890 C C . THR A 1 107 ? 17.351 -2.111 -2.877 1.00 82.00 107 THR A C 1
ATOM 892 O O . THR A 1 107 ? 17.227 -1.017 -2.330 1.00 82.00 107 THR A O 1
ATOM 895 N N . ALA A 1 108 ? 18.546 -2.562 -3.278 1.00 83.12 108 ALA A N 1
ATOM 896 C CA . ALA A 1 108 ? 19.766 -1.765 -3.162 1.00 83.12 108 ALA A CA 1
ATOM 897 C C . ALA A 1 108 ? 19.726 -0.516 -4.061 1.00 83.12 108 ALA A C 1
ATOM 899 O O . ALA A 1 108 ? 20.071 0.571 -3.596 1.00 83.12 108 ALA A O 1
ATOM 900 N N . SER A 1 109 ? 19.255 -0.651 -5.305 1.00 80.44 109 SER A N 1
ATOM 901 C CA . SER A 1 109 ? 19.038 0.482 -6.213 1.00 80.44 109 SER A CA 1
ATOM 902 C C . SER A 1 109 ? 17.979 1.447 -5.672 1.00 80.44 109 SER A C 1
ATOM 904 O O . SER A 1 109 ? 18.187 2.655 -5.687 1.00 80.44 109 SER A O 1
ATOM 906 N N . LEU A 1 110 ? 16.899 0.932 -5.082 1.00 78.31 110 LEU A N 1
ATOM 907 C C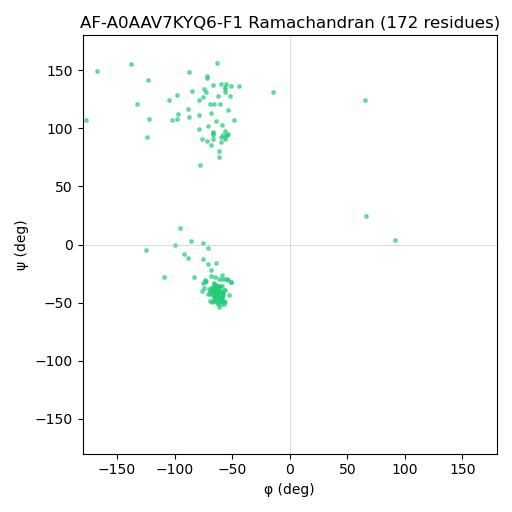A . LEU A 1 110 ? 15.834 1.712 -4.440 1.00 78.31 110 LEU A CA 1
ATOM 908 C C . LEU A 1 110 ? 16.366 2.638 -3.338 1.00 78.31 110 LEU A C 1
ATOM 910 O O . LEU A 1 110 ? 15.928 3.778 -3.218 1.00 78.31 110 LEU A O 1
ATOM 914 N N . GLN A 1 111 ? 17.333 2.165 -2.547 1.00 76.81 111 GLN A N 1
ATOM 915 C CA . GLN A 1 111 ? 17.972 2.978 -1.507 1.00 76.81 111 GLN A CA 1
ATOM 916 C C . GLN A 1 111 ? 18.923 4.034 -2.083 1.00 76.81 111 GLN A C 1
ATOM 918 O O . GLN A 1 111 ? 19.080 5.098 -1.488 1.00 76.81 111 GLN A O 1
ATOM 923 N N . LEU A 1 112 ? 19.567 3.745 -3.217 1.00 76.00 112 LEU A N 1
ATOM 924 C CA . LEU A 1 112 ? 20.509 4.654 -3.871 1.00 76.00 112 LEU A CA 1
ATOM 925 C C . LEU A 1 112 ? 19.794 5.795 -4.606 1.00 76.00 112 LEU A C 1
ATOM 927 O O . LEU A 1 112 ? 20.238 6.935 -4.529 1.00 76.00 112 LEU A O 1
ATOM 931 N N . HIS A 1 113 ? 18.681 5.489 -5.274 1.00 70.12 113 HIS A N 1
ATOM 932 C CA . HIS A 1 113 ? 17.912 6.436 -6.084 1.00 70.12 113 HIS A CA 1
ATOM 933 C C . HIS A 1 113 ? 16.745 7.076 -5.323 1.00 70.12 113 HIS A C 1
ATOM 935 O O . HIS A 1 113 ? 15.881 7.695 -5.937 1.00 70.12 113 HIS A O 1
ATOM 941 N N . LYS A 1 114 ? 16.706 6.969 -3.987 1.00 69.56 114 LYS A N 1
ATOM 942 C CA . LYS A 1 114 ? 15.623 7.521 -3.155 1.00 69.56 114 LYS A CA 1
ATOM 943 C C . LYS A 1 114 ? 15.323 9.003 -3.438 1.00 69.56 114 LYS A C 1
ATOM 945 O O . LYS A 1 114 ? 14.176 9.415 -3.319 1.00 69.56 114 LYS A O 1
ATOM 950 N N . ASP A 1 115 ? 16.338 9.779 -3.819 1.00 66.75 115 ASP A N 1
ATOM 951 C CA . ASP A 1 115 ? 16.208 11.211 -4.117 1.00 66.75 115 ASP A CA 1
ATOM 952 C C . ASP A 1 115 ? 15.841 11.510 -5.593 1.00 66.75 115 ASP A C 1
ATOM 954 O O . ASP A 1 115 ? 15.508 12.649 -5.919 1.00 66.75 115 ASP A O 1
ATOM 958 N N . GLU A 1 116 ? 15.913 10.515 -6.486 1.00 63.41 116 GLU A N 1
ATOM 959 C CA . GLU A 1 116 ? 15.693 10.646 -7.941 1.00 63.41 116 GLU A CA 1
ATOM 960 C C . GLU A 1 116 ? 14.391 9.992 -8.427 1.00 63.41 116 GLU A C 1
ATOM 962 O O . GLU A 1 116 ? 13.813 10.433 -9.421 1.00 63.41 116 GLU A O 1
ATOM 967 N N . ILE A 1 117 ? 13.917 8.954 -7.731 1.00 62.25 117 ILE A N 1
ATOM 968 C CA . ILE A 1 117 ? 12.629 8.305 -7.999 1.00 62.25 117 ILE A CA 1
ATOM 969 C C . ILE A 1 117 ? 11.521 9.351 -7.845 1.00 62.25 117 ILE A C 1
ATOM 971 O O . ILE A 1 117 ? 11.543 10.140 -6.900 1.00 62.25 117 ILE A O 1
ATOM 975 N N . ALA A 1 118 ? 10.538 9.353 -8.751 1.00 61.34 118 ALA A N 1
ATOM 976 C CA . ALA A 1 118 ? 9.322 10.148 -8.600 1.00 61.34 118 ALA A CA 1
ATOM 977 C C . ALA A 1 118 ? 8.749 9.926 -7.187 1.00 61.34 118 ALA A C 1
ATOM 979 O O . ALA A 1 118 ? 8.271 8.835 -6.892 1.00 61.34 118 ALA A O 1
ATOM 980 N N . GLY A 1 119 ? 8.872 10.923 -6.301 1.00 66.00 119 GLY A N 1
ATOM 981 C CA . GLY A 1 119 ? 8.705 10.742 -4.850 1.00 66.00 119 GLY A CA 1
ATOM 982 C C . GLY A 1 119 ? 7.416 10.021 -4.455 1.00 66.00 119 GLY A C 1
ATOM 983 O O . GLY A 1 119 ? 7.422 9.208 -3.538 1.00 66.00 119 GLY A O 1
ATOM 984 N N . ASP A 1 120 ? 6.357 10.213 -5.236 1.00 77.81 120 ASP A N 1
ATOM 985 C CA . ASP A 1 120 ? 5.029 9.665 -4.994 1.00 77.81 120 ASP A CA 1
ATOM 986 C C . ASP A 1 120 ? 4.995 8.125 -4.912 1.00 77.81 120 ASP A C 1
ATOM 988 O O . ASP A 1 120 ? 4.326 7.587 -4.030 1.00 77.81 120 ASP A O 1
ATOM 992 N N . ILE A 1 121 ? 5.724 7.389 -5.770 1.00 83.31 121 ILE A N 1
ATOM 993 C CA . ILE A 1 121 ? 5.700 5.910 -5.731 1.00 83.31 121 ILE A CA 1
ATOM 994 C C . ILE A 1 121 ? 6.485 5.369 -4.536 1.00 83.31 121 ILE A C 1
ATOM 996 O O . ILE A 1 121 ? 6.070 4.405 -3.893 1.00 83.31 121 ILE A O 1
ATOM 1000 N N . PHE A 1 122 ? 7.607 6.006 -4.201 1.00 80.00 122 PHE A N 1
ATOM 1001 C CA . PHE A 1 122 ? 8.408 5.612 -3.048 1.00 80.00 122 PHE A CA 1
ATOM 1002 C C . PHE A 1 122 ? 7.677 5.922 -1.743 1.00 80.00 122 PHE A C 1
ATOM 1004 O O . PHE A 1 122 ? 7.640 5.086 -0.841 1.00 80.00 122 PHE A O 1
ATOM 1011 N N . ASP A 1 123 ? 7.053 7.095 -1.659 1.00 84.25 123 ASP A N 1
ATOM 1012 C CA . ASP A 1 123 ? 6.223 7.484 -0.525 1.00 84.25 123 ASP A CA 1
ATOM 1013 C C . ASP A 1 123 ? 5.056 6.507 -0.359 1.00 84.25 123 ASP A C 1
ATOM 1015 O O . ASP A 1 123 ? 4.787 6.056 0.754 1.00 84.25 123 ASP A O 1
ATOM 1019 N N . MET A 1 124 ? 4.432 6.083 -1.462 1.00 86.81 124 MET A N 1
ATOM 1020 C CA . MET A 1 124 ? 3.387 5.060 -1.450 1.00 86.81 124 MET A CA 1
ATOM 1021 C C . MET A 1 124 ? 3.892 3.721 -0.898 1.00 86.81 124 MET A C 1
ATOM 1023 O O . MET A 1 124 ? 3.263 3.166 0.001 1.00 86.81 124 MET A O 1
ATOM 1027 N N . LEU A 1 125 ? 5.049 3.224 -1.342 1.00 86.75 125 LEU A N 1
ATOM 1028 C CA . LEU A 1 125 ? 5.651 2.010 -0.772 1.00 86.75 125 LEU A CA 1
ATOM 1029 C C . LEU A 1 125 ? 5.960 2.161 0.716 1.00 86.75 125 LEU A C 1
ATOM 1031 O O . LEU A 1 125 ? 5.741 1.233 1.498 1.00 86.75 125 LEU A O 1
ATOM 1035 N N . LEU A 1 126 ? 6.453 3.334 1.117 1.00 86.38 126 LEU A N 1
ATOM 1036 C CA . LEU A 1 126 ? 6.785 3.618 2.504 1.00 86.38 126 LEU A CA 1
ATOM 1037 C C . LEU A 1 126 ? 5.544 3.510 3.394 1.00 86.38 126 LEU A C 1
ATOM 1039 O O . LEU A 1 126 ? 5.650 2.956 4.491 1.00 86.38 126 LEU A O 1
ATOM 1043 N N . THR A 1 127 ? 4.367 3.925 2.901 1.00 91.00 127 THR A N 1
ATOM 1044 C CA . THR A 1 127 ? 3.106 3.776 3.647 1.00 91.00 127 THR A CA 1
ATOM 1045 C C . THR A 1 127 ? 2.769 2.325 3.993 1.00 91.00 127 THR A C 1
ATOM 1047 O O . THR A 1 127 ? 2.191 2.085 5.050 1.00 91.00 127 THR A O 1
ATOM 1050 N N . PHE A 1 128 ? 3.176 1.334 3.188 1.00 91.31 128 PHE A N 1
ATOM 1051 C CA . PHE A 1 128 ? 2.919 -0.080 3.498 1.00 91.31 128 PHE A CA 1
ATOM 1052 C C . PHE A 1 128 ? 3.713 -0.581 4.707 1.00 91.31 128 PHE A C 1
ATOM 1054 O O . PHE A 1 128 ? 3.278 -1.499 5.401 1.00 91.31 128 PHE A O 1
ATOM 1061 N N . THR A 1 129 ? 4.862 0.040 4.967 1.00 90.00 129 THR A N 1
ATOM 1062 C CA . THR A 1 129 ? 5.728 -0.256 6.118 1.00 90.00 129 THR A CA 1
ATOM 1063 C C . THR A 1 129 ? 5.548 0.728 7.274 1.00 90.00 129 THR A C 1
ATOM 1065 O O . THR A 1 129 ? 6.189 0.581 8.317 1.00 90.00 129 THR A O 1
ATOM 1068 N N . ASP A 1 130 ? 4.662 1.715 7.127 1.00 94.25 130 ASP A N 1
ATOM 1069 C CA . ASP A 1 130 ? 4.326 2.669 8.175 1.00 94.25 130 ASP A CA 1
ATOM 1070 C C . ASP A 1 130 ? 3.174 2.126 9.032 1.00 94.25 130 ASP A C 1
ATOM 1072 O O . ASP A 1 130 ? 2.049 1.920 8.575 1.00 94.25 130 ASP A O 1
ATOM 1076 N N . PHE A 1 131 ? 3.460 1.896 10.314 1.00 94.69 131 PHE A N 1
ATOM 1077 C CA . PHE A 1 131 ? 2.475 1.355 11.245 1.00 94.69 131 PHE A CA 1
ATOM 1078 C C . PHE A 1 131 ? 1.294 2.305 11.507 1.00 94.69 131 PHE A C 1
ATOM 1080 O O . PHE A 1 131 ? 0.175 1.840 11.727 1.00 94.69 131 PHE A O 1
ATOM 1087 N N . LEU A 1 132 ? 1.525 3.621 11.520 1.00 93.75 132 LEU A N 1
ATOM 1088 C CA . LEU A 1 132 ? 0.465 4.603 11.745 1.00 93.75 132 LEU A CA 1
ATOM 1089 C C . LEU A 1 132 ? -0.476 4.634 10.542 1.00 93.75 132 LEU A C 1
ATOM 1091 O O . LEU A 1 132 ? -1.679 4.488 10.731 1.00 93.75 132 LEU A O 1
ATOM 1095 N N . ALA A 1 133 ? 0.062 4.715 9.321 1.00 95.31 133 ALA A N 1
ATOM 1096 C CA . ALA A 1 133 ? -0.738 4.651 8.096 1.00 95.31 133 ALA A CA 1
ATOM 1097 C C . ALA A 1 133 ? -1.539 3.342 8.017 1.00 95.31 133 ALA A C 1
ATOM 1099 O O . ALA A 1 133 ? -2.734 3.349 7.729 1.00 95.31 133 ALA A O 1
ATOM 1100 N N . PHE A 1 134 ? -0.903 2.220 8.360 1.00 95.81 134 PHE A N 1
ATOM 1101 C CA . PHE A 1 134 ? -1.555 0.918 8.442 1.00 95.81 134 PHE A CA 1
ATOM 1102 C C . PHE A 1 134 ? -2.716 0.892 9.449 1.00 95.81 134 PHE A C 1
ATOM 1104 O O . PHE A 1 134 ? -3.787 0.368 9.145 1.00 95.81 134 PHE A O 1
ATOM 1111 N N . LYS A 1 135 ? -2.532 1.458 10.647 1.00 95.19 135 LYS A N 1
ATOM 1112 C CA . LYS A 1 135 ? -3.584 1.518 11.669 1.00 95.19 135 LYS A CA 1
ATOM 1113 C C . LYS A 1 135 ? -4.760 2.385 11.215 1.00 95.19 135 LYS A C 1
ATOM 1115 O O . LYS A 1 135 ? -5.901 1.943 11.342 1.00 95.19 135 LYS A O 1
ATOM 1120 N N . GLU A 1 136 ? -4.482 3.575 10.684 1.00 95.06 136 GLU A N 1
ATOM 1121 C CA . GLU A 1 136 ? -5.506 4.492 10.165 1.00 95.06 136 GLU A CA 1
ATOM 1122 C C . GLU A 1 136 ? -6.323 3.827 9.053 1.00 95.06 136 GLU A C 1
ATOM 1124 O O . GLU A 1 136 ? -7.548 3.806 9.120 1.00 95.06 136 GLU A O 1
ATOM 1129 N N . MET A 1 137 ? -5.657 3.146 8.114 1.00 94.81 137 MET A N 1
ATOM 1130 C CA . MET A 1 137 ? -6.313 2.386 7.046 1.00 94.81 137 MET A CA 1
ATOM 1131 C C . MET A 1 137 ? -7.350 1.390 7.603 1.00 94.81 137 MET A C 1
ATOM 1133 O O . MET A 1 137 ? -8.469 1.288 7.100 1.00 94.81 137 MET A O 1
ATOM 1137 N N . PHE A 1 138 ? -7.014 0.669 8.675 1.00 95.69 138 PHE A N 1
ATOM 1138 C CA . PHE A 1 138 ? -7.931 -0.263 9.336 1.00 95.69 138 PHE A CA 1
ATOM 1139 C C . PHE A 1 138 ? -9.101 0.423 10.058 1.00 95.69 138 PHE A C 1
ATOM 1141 O O . PHE A 1 138 ? -10.218 -0.107 10.047 1.00 95.69 138 PHE A O 1
ATOM 1148 N N . ILE A 1 139 ? -8.861 1.578 10.682 1.00 94.50 139 ILE A N 1
ATOM 1149 C CA . ILE A 1 139 ? -9.898 2.386 11.339 1.00 94.50 139 ILE A CA 1
ATOM 1150 C C . ILE A 1 139 ? -10.893 2.910 10.298 1.00 94.50 139 ILE A C 1
ATOM 1152 O O . ILE A 1 139 ? -12.103 2.734 10.474 1.00 94.50 139 ILE A O 1
ATOM 1156 N N . ASP A 1 140 ? -10.393 3.460 9.192 1.00 93.75 140 ASP A N 1
ATOM 1157 C CA . ASP A 1 140 ? -11.200 3.965 8.081 1.00 93.75 140 ASP A CA 1
ATOM 1158 C C . ASP A 1 140 ? -12.071 2.861 7.479 1.00 93.75 140 ASP A C 1
ATOM 1160 O O . ASP A 1 140 ? -13.288 3.009 7.345 1.00 93.75 140 ASP A O 1
ATOM 1164 N N . TYR A 1 141 ? -11.477 1.702 7.198 1.00 94.50 141 TYR A N 1
ATOM 1165 C CA . TYR A 1 141 ? -12.200 0.559 6.644 1.00 94.50 141 TYR A CA 1
ATOM 1166 C C . TYR A 1 141 ? -13.281 0.028 7.582 1.00 94.50 141 TYR A C 1
ATOM 1168 O O . TYR A 1 141 ? -14.382 -0.331 7.157 1.00 94.50 141 TYR A O 1
ATOM 1176 N N . ARG A 1 142 ? -13.002 0.001 8.888 1.00 93.31 142 ARG A N 1
ATOM 1177 C CA . ARG A 1 142 ? -14.008 -0.344 9.891 1.00 93.31 142 ARG A CA 1
ATOM 1178 C C . ARG A 1 142 ? -15.145 0.679 9.900 1.00 93.31 142 ARG A C 1
ATOM 1180 O O . ARG A 1 142 ? -16.309 0.280 9.953 1.00 93.31 142 ARG A O 1
ATOM 1187 N N . ALA A 1 143 ? -14.835 1.974 9.844 1.00 91.56 143 ALA A N 1
ATOM 1188 C CA . ALA A 1 143 ? -15.840 3.030 9.793 1.00 91.56 143 ALA A CA 1
ATOM 1189 C C . ALA A 1 143 ? -16.711 2.926 8.530 1.00 91.56 143 ALA A C 1
ATOM 1191 O O . ALA A 1 143 ? -17.930 3.094 8.614 1.00 91.56 143 ALA A O 1
ATOM 1192 N N . GLU A 1 144 ? -16.121 2.582 7.384 1.00 90.81 144 GLU A N 1
ATOM 1193 C CA . GLU A 1 144 ? -16.841 2.309 6.139 1.00 90.81 144 GLU A CA 1
ATOM 1194 C C . GLU A 1 144 ? -17.787 1.106 6.281 1.00 90.81 144 GLU A C 1
ATOM 1196 O O . GLU A 1 144 ? -18.987 1.230 6.026 1.00 90.81 144 GLU A O 1
ATOM 1201 N N . LYS A 1 145 ? -17.290 -0.039 6.772 1.00 89.31 145 LYS A N 1
ATOM 1202 C CA . LYS A 1 145 ? -18.086 -1.266 6.972 1.00 89.31 145 LYS A CA 1
ATOM 1203 C C . LYS A 1 145 ? -19.236 -1.088 7.956 1.00 89.31 145 LYS A C 1
ATOM 1205 O O . LYS A 1 145 ? -20.302 -1.675 7.775 1.00 89.31 145 LYS A O 1
ATOM 1210 N N . GLU A 1 146 ? -19.026 -0.301 9.004 1.00 89.00 146 GLU A N 1
ATOM 1211 C CA . GLU A 1 146 ? -20.033 -0.039 10.032 1.00 89.00 146 GLU A CA 1
ATOM 1212 C C . GLU A 1 146 ? -20.976 1.124 9.669 1.00 89.00 146 GLU A C 1
ATOM 1214 O O . GLU A 1 146 ? -21.837 1.484 10.473 1.00 89.00 146 GLU A O 1
ATOM 1219 N N . GLY A 1 147 ? -20.839 1.714 8.473 1.00 81.56 147 GLY A N 1
ATOM 1220 C CA . GLY A 1 147 ? -21.685 2.820 8.015 1.00 81.56 147 GLY A CA 1
ATOM 1221 C C . GLY A 1 147 ? -21.496 4.109 8.818 1.00 81.56 147 GLY A C 1
ATOM 1222 O O . GLY A 1 147 ? -22.408 4.928 8.898 1.00 81.56 147 GLY A O 1
ATOM 1223 N N . ARG A 1 148 ? -20.328 4.273 9.447 1.00 73.88 148 ARG A N 1
ATOM 1224 C CA . ARG A 1 148 ? -19.913 5.490 10.163 1.00 73.88 148 ARG A CA 1
ATOM 1225 C C . ARG A 1 148 ? -19.139 6.464 9.272 1.00 73.88 148 ARG A C 1
ATOM 1227 O O . ARG A 1 148 ? -18.866 7.579 9.708 1.00 73.88 148 ARG A O 1
ATOM 1234 N N . SER A 1 149 ? -18.799 6.045 8.051 1.00 64.31 149 SER A N 1
ATOM 1235 C CA . SER A 1 149 ? -18.309 6.921 6.983 1.00 64.31 149 SER A CA 1
ATOM 1236 C C . SER A 1 149 ? -19.261 8.110 6.799 1.00 64.31 149 SER A C 1
ATOM 1238 O O . SER A 1 149 ? -20.483 7.951 6.851 1.00 64.31 149 SER A O 1
ATOM 1240 N N . LEU A 1 150 ? -18.701 9.314 6.644 1.00 58.59 150 LEU A N 1
ATOM 1241 C CA . LEU A 1 150 ? -19.465 10.545 6.449 1.00 58.59 150 LEU A CA 1
ATOM 1242 C C . LEU A 1 150 ? -20.430 10.361 5.268 1.00 58.59 150 LEU A C 1
ATOM 1244 O O . LEU A 1 150 ? -19.999 10.210 4.126 1.00 58.59 150 LEU A O 1
ATOM 1248 N N . ASP A 1 151 ? -21.737 10.402 5.533 1.00 57.53 151 ASP A N 1
ATOM 1249 C CA . ASP A 1 151 ? -22.756 10.411 4.485 1.00 57.53 151 ASP A CA 1
ATOM 1250 C C . ASP A 1 151 ? -22.669 11.730 3.700 1.00 57.53 151 ASP A C 1
ATOM 1252 O O . ASP A 1 151 ? -23.282 12.744 4.040 1.00 57.53 151 ASP A O 1
ATOM 1256 N N . LEU A 1 152 ? -21.868 11.725 2.635 1.00 57.69 152 LEU A N 1
ATOM 1257 C CA . LEU A 1 152 ? -21.752 12.840 1.698 1.00 57.69 152 LEU A CA 1
ATOM 1258 C C . LEU A 1 152 ? -22.960 12.932 0.746 1.00 57.69 152 LEU A C 1
ATOM 1260 O O . LEU A 1 152 ? -22.999 13.846 -0.084 1.00 57.69 152 LEU A O 1
ATOM 1264 N N . SER A 1 153 ? -23.973 12.055 0.856 1.00 60.50 153 SER A N 1
ATOM 1265 C CA . SER A 1 153 ? -25.188 12.150 0.026 1.00 60.50 153 SER A CA 1
ATOM 1266 C C . SER A 1 153 ? -25.992 13.430 0.299 1.00 60.50 153 SER A C 1
ATOM 1268 O O . SER A 1 153 ? -26.780 13.861 -0.544 1.00 60.50 153 SER A O 1
ATOM 1270 N N . GLY A 1 154 ? -25.709 14.106 1.419 1.00 56.44 154 GLY A N 1
ATOM 1271 C CA . GLY A 1 154 ? -26.221 15.431 1.764 1.00 56.44 154 GLY A CA 1
ATOM 1272 C C . GLY A 1 154 ? -25.660 16.605 0.951 1.00 56.44 154 GLY A C 1
ATOM 1273 O O . GLY A 1 154 ? -26.130 17.716 1.166 1.00 56.44 154 GLY A O 1
ATOM 1274 N N . GLY A 1 155 ? -24.715 16.380 0.027 1.00 50.69 155 GLY A N 1
ATOM 1275 C CA . GLY A 1 155 ? -24.340 17.311 -1.042 1.00 50.69 155 GLY A CA 1
ATOM 1276 C C . GLY A 1 155 ? -23.692 18.630 -0.594 1.00 50.69 155 GLY A C 1
ATOM 1277 O O . GLY A 1 155 ? -24.274 19.440 0.124 1.00 50.69 155 GLY A O 1
ATOM 1278 N N . LEU A 1 156 ? -22.500 18.925 -1.120 1.00 62.75 156 LEU A N 1
ATOM 1279 C CA . LEU A 1 156 ? -21.982 20.295 -1.153 1.00 62.75 156 LEU A CA 1
ATOM 1280 C C . LEU A 1 156 ? -23.000 21.193 -1.886 1.00 62.75 156 LEU A C 1
ATOM 1282 O O . LEU A 1 156 ? -23.034 21.241 -3.116 1.00 62.75 156 LEU A O 1
ATOM 1286 N N . VAL A 1 157 ? -23.849 21.917 -1.154 1.00 61.41 157 VAL A N 1
ATOM 1287 C CA . VAL A 1 157 ? -24.718 22.927 -1.764 1.00 61.41 157 VAL A CA 1
ATOM 1288 C C . VAL A 1 157 ? -23.872 24.168 -2.019 1.00 61.41 157 VAL A C 1
ATOM 1290 O O . VAL A 1 157 ? -23.635 24.984 -1.130 1.00 61.41 157 VAL A O 1
ATOM 1293 N N . VAL A 1 158 ? -23.417 24.329 -3.260 1.00 63.34 158 VAL A N 1
ATOM 1294 C CA . VAL A 1 158 ? -22.815 25.581 -3.725 1.00 63.34 158 VAL A CA 1
ATOM 1295 C C . VAL A 1 158 ? -23.930 26.617 -3.871 1.00 63.34 158 VAL A C 1
ATOM 1297 O O . VAL A 1 158 ? -24.547 26.759 -4.927 1.00 63.34 158 VAL A O 1
ATOM 1300 N N . THR A 1 159 ? -24.228 27.357 -2.803 1.00 66.75 159 THR A N 1
ATOM 1301 C CA . THR A 1 159 ? -25.104 28.529 -2.905 1.00 66.75 159 THR A CA 1
ATOM 1302 C C . THR A 1 159 ? -24.316 29.703 -3.474 1.00 66.75 159 THR A C 1
ATOM 1304 O O . THR A 1 159 ? -23.435 30.252 -2.812 1.00 66.75 159 THR A O 1
ATOM 1307 N N . SER A 1 160 ? -24.641 30.111 -4.702 1.00 68.25 160 SER A N 1
ATOM 1308 C CA . SER A 1 160 ? -24.116 31.348 -5.288 1.00 68.25 160 SER A CA 1
ATOM 1309 C C . SER A 1 160 ? -24.562 32.565 -4.471 1.00 68.25 160 SER A C 1
ATOM 1311 O O . SER A 1 160 ? -25.752 32.764 -4.224 1.00 68.25 160 SER A O 1
ATOM 1313 N N . LEU A 1 161 ? -23.604 33.405 -4.072 1.00 65.75 161 LEU A N 1
ATOM 1314 C CA . LEU A 1 161 ? -23.861 34.651 -3.353 1.00 65.75 161 LEU A CA 1
ATOM 1315 C C . LEU A 1 161 ? -24.384 35.717 -4.332 1.00 65.75 161 LEU A C 1
ATOM 1317 O O . LEU A 1 161 ? -23.610 36.463 -4.936 1.00 65.75 161 LEU A O 1
ATOM 1321 N N . CYS A 1 162 ? -25.702 35.808 -4.504 1.00 56.09 162 CYS A N 1
ATOM 1322 C CA . CYS A 1 162 ? -26.302 36.918 -5.242 1.00 56.09 162 CYS A CA 1
ATOM 1323 C C . CYS A 1 162 ? -26.133 38.217 -4.441 1.00 56.09 162 CYS A C 1
ATOM 1325 O O . CYS A 1 162 ? -26.720 38.389 -3.372 1.00 56.09 162 CYS A O 1
ATOM 1327 N N . LYS A 1 163 ? -25.324 39.145 -4.967 1.00 65.62 163 LYS A N 1
ATOM 1328 C CA . LYS A 1 163 ? -25.201 40.512 -4.441 1.00 65.62 163 LYS A CA 1
ATOM 1329 C C . LYS A 1 163 ? -26.588 41.174 -4.419 1.00 65.62 163 LYS A C 1
ATOM 1331 O O . LYS A 1 163 ? -27.262 41.152 -5.450 1.00 65.62 163 LYS A O 1
ATOM 1336 N N . PRO A 1 164 ? -27.012 41.804 -3.310 1.00 52.25 164 PRO A N 1
ATOM 1337 C CA . PRO A 1 164 ? -28.253 42.563 -3.301 1.00 52.25 164 PRO A CA 1
ATOM 1338 C C . PRO A 1 164 ? -28.114 43.766 -4.238 1.00 52.25 164 PRO A C 1
ATOM 1340 O O . PRO A 1 164 ? -27.232 44.612 -4.068 1.00 52.25 164 PRO A O 1
ATOM 1343 N N . SER A 1 165 ? -28.981 43.838 -5.248 1.00 53.91 165 SER A N 1
ATOM 1344 C CA . SER A 1 165 ? -29.127 45.018 -6.091 1.00 53.91 165 SER A CA 1
ATOM 1345 C C . SER A 1 165 ? -29.623 46.176 -5.228 1.00 53.91 165 SER A C 1
ATOM 1347 O O . SER A 1 165 ? -30.782 46.217 -4.819 1.00 53.91 165 SER A O 1
ATOM 1349 N N . SER A 1 166 ? -28.724 47.112 -4.944 1.00 55.38 166 SER A N 1
ATOM 1350 C CA . SER A 1 166 ? -29.057 48.444 -4.453 1.00 55.38 166 SER A CA 1
ATOM 1351 C C . SER A 1 166 ? -29.955 49.136 -5.481 1.00 55.38 166 SER A C 1
ATOM 1353 O O . SER A 1 166 ? -29.492 49.580 -6.530 1.00 55.38 166 SER A O 1
ATOM 1355 N N . SER A 1 167 ? -31.254 49.188 -5.201 1.00 59.06 167 SER A N 1
ATOM 1356 C CA . SER A 1 167 ? -32.200 50.082 -5.865 1.00 59.06 167 SER A CA 1
ATOM 1357 C C . SER A 1 167 ? -32.395 51.324 -4.990 1.00 59.06 167 SER A C 1
ATOM 1359 O O . SER A 1 167 ? -32.980 51.202 -3.911 1.00 59.06 167 SER A O 1
ATOM 1361 N N . PRO A 1 168 ? -31.945 52.522 -5.407 1.00 53.66 168 PRO A N 1
ATOM 1362 C CA . PRO A 1 168 ? -32.291 53.753 -4.715 1.00 53.66 168 PRO A CA 1
ATOM 1363 C C . PRO A 1 168 ? -33.736 54.146 -5.026 1.00 53.66 168 PRO A C 1
ATOM 1365 O O . PRO A 1 168 ? -34.147 54.245 -6.183 1.00 53.66 168 PRO A O 1
ATOM 1368 N N . ALA A 1 169 ? -34.492 54.367 -3.956 1.00 46.78 169 ALA A N 1
ATOM 1369 C CA . ALA A 1 169 ? -35.869 54.817 -3.954 1.00 46.78 169 ALA A CA 1
ATOM 1370 C C . ALA A 1 169 ? -36.064 56.143 -4.712 1.00 46.78 169 ALA A C 1
ATOM 1372 O O . ALA A 1 169 ? -35.360 57.128 -4.488 1.00 46.78 169 ALA A O 1
ATOM 1373 N N . HIS A 1 170 ? -37.091 56.176 -5.558 1.00 52.62 170 HIS A N 1
ATOM 1374 C CA . HIS A 1 170 ? -37.742 57.404 -6.005 1.00 52.62 170 HIS A CA 1
ATOM 1375 C C . HIS A 1 170 ? -38.448 58.060 -4.806 1.00 52.62 170 HIS A C 1
ATOM 1377 O O . HIS A 1 170 ? -39.099 57.345 -4.052 1.00 52.62 170 HIS A O 1
ATOM 1383 N N . ILE A 1 171 ? -38.352 59.389 -4.660 1.00 52.38 171 ILE A N 1
ATOM 1384 C CA . ILE A 1 171 ? -39.447 60.338 -4.345 1.00 52.38 171 ILE A CA 1
ATOM 1385 C C . ILE A 1 171 ? -38.842 61.759 -4.349 1.00 52.38 171 ILE A C 1
ATOM 1387 O O . ILE A 1 171 ? -38.106 62.145 -3.441 1.00 52.38 171 ILE A O 1
ATOM 1391 N N . LEU A 1 172 ? -39.168 62.544 -5.385 1.00 49.22 172 LEU A N 1
ATOM 1392 C CA . LEU A 1 172 ? -39.099 64.008 -5.339 1.00 49.22 172 LEU A CA 1
ATOM 1393 C C . LEU A 1 172 ? -40.263 64.506 -4.470 1.00 49.22 172 LEU A C 1
ATOM 1395 O O . LEU A 1 172 ? -41.404 64.083 -4.665 1.00 49.22 172 LEU A O 1
ATOM 1399 N N . LYS A 1 173 ? -39.968 65.399 -3.523 1.00 45.38 173 LYS A N 1
ATOM 1400 C CA . LYS A 1 173 ? -40.959 66.140 -2.734 1.00 45.38 173 LYS A CA 1
ATOM 1401 C C . LYS A 1 173 ? -41.373 67.422 -3.464 1.00 45.38 173 LYS A C 1
ATOM 1403 O O . LYS A 1 173 ? -40.571 67.999 -4.196 1.00 45.38 173 LYS A O 1
ATOM 1408 N N . HIS A 1 174 ? -42.629 67.795 -3.231 1.00 51.31 174 HIS A N 1
ATOM 1409 C CA . HIS A 1 174 ? -43.283 69.051 -3.598 1.00 51.31 174 HIS A CA 1
ATOM 1410 C C . HIS A 1 174 ? -42.648 70.268 -2.916 1.00 51.31 174 HIS A C 1
ATOM 1412 O O . HIS A 1 174 ? -42.124 70.088 -1.790 1.00 51.31 174 HIS A O 1
#

Radius of gyration: 31.46 Å; Cα contacts (8 Å, |Δi|>4): 58; chains: 1; bounding box: 97×82×61 Å

pLDDT: mean 77.48, std 19.3, range [38.09, 97.81]